Protein AF-A0A5J4PQE7-F1 (afdb_monomer_lite)

Structure (mmCIF, N/CA/C/O backbone):
data_AF-A0A5J4PQE7-F1
#
_entry.id   AF-A0A5J4PQE7-F1
#
loop_
_atom_site.group_PDB
_atom_site.id
_atom_site.type_symbol
_atom_site.label_atom_id
_atom_site.label_alt_id
_atom_site.label_comp_id
_atom_site.label_asym_id
_atom_site.label_entity_id
_atom_site.label_seq_id
_atom_site.pdbx_PDB_ins_code
_atom_site.Cartn_x
_atom_site.Cartn_y
_atom_site.Cartn_z
_atom_site.occupancy
_atom_site.B_iso_or_equiv
_atom_site.auth_seq_id
_atom_site.auth_comp_id
_atom_site.auth_asym_id
_atom_site.auth_atom_id
_atom_site.pdbx_PDB_model_num
ATOM 1 N N . LEU A 1 1 ? 17.755 3.993 4.339 1.00 65.50 1 LEU A N 1
ATOM 2 C CA . LEU A 1 1 ? 17.362 2.866 3.459 1.00 65.50 1 LEU A CA 1
ATOM 3 C C . LEU A 1 1 ? 16.095 3.206 2.666 1.00 65.50 1 LEU A C 1
ATOM 5 O O . LEU A 1 1 ? 16.185 3.289 1.451 1.00 65.50 1 LEU A O 1
ATOM 9 N N . ALA A 1 2 ? 14.972 3.514 3.329 1.00 72.94 2 ALA A N 1
ATOM 10 C CA . ALA A 1 2 ? 13.697 3.870 2.684 1.00 72.94 2 ALA A CA 1
ATOM 11 C C . ALA A 1 2 ? 13.788 5.041 1.681 1.00 72.94 2 ALA A C 1
ATOM 13 O O . ALA A 1 2 ? 13.260 4.955 0.580 1.00 72.94 2 ALA A O 1
ATOM 14 N N . SER A 1 3 ? 14.555 6.090 1.993 1.00 76.50 3 SER A N 1
ATOM 15 C CA . SER A 1 3 ? 14.767 7.217 1.070 1.00 76.50 3 SER A CA 1
ATOM 16 C C . SER A 1 3 ? 15.507 6.844 -0.222 1.00 76.50 3 SER A C 1
ATOM 18 O O . SER A 1 3 ? 15.298 7.487 -1.246 1.00 76.50 3 SER A O 1
ATOM 20 N N . LYS A 1 4 ? 16.362 5.808 -0.203 1.00 83.56 4 LYS A N 1
ATOM 21 C CA . LYS A 1 4 ? 17.007 5.290 -1.421 1.00 83.56 4 LYS A CA 1
ATOM 22 C C . LYS A 1 4 ? 16.000 4.537 -2.288 1.00 83.56 4 LYS A C 1
ATOM 24 O O . LYS A 1 4 ? 16.008 4.727 -3.495 1.00 83.56 4 LYS A O 1
ATOM 29 N N . VAL A 1 5 ? 15.116 3.756 -1.660 1.00 83.69 5 VAL A N 1
ATOM 30 C CA . VAL A 1 5 ? 14.040 3.025 -2.346 1.00 83.69 5 VAL A CA 1
ATOM 31 C C . VAL A 1 5 ? 13.084 3.999 -3.033 1.00 83.69 5 VAL A C 1
ATOM 33 O O . VAL A 1 5 ? 12.836 3.848 -4.222 1.00 83.69 5 VAL A O 1
ATOM 36 N N . ASN A 1 6 ? 12.629 5.054 -2.348 1.00 83.38 6 ASN A N 1
ATOM 37 C CA . ASN A 1 6 ? 11.725 6.039 -2.962 1.00 83.38 6 ASN A CA 1
ATOM 38 C C . ASN A 1 6 ? 12.354 6.745 -4.171 1.00 83.38 6 ASN A C 1
ATOM 40 O O . ASN A 1 6 ? 11.671 6.986 -5.162 1.00 83.38 6 ASN A O 1
ATOM 44 N N . LYS A 1 7 ? 13.660 7.038 -4.117 1.00 87.31 7 LYS A N 1
ATOM 45 C CA . LYS A 1 7 ? 14.396 7.643 -5.239 1.00 87.31 7 LYS A CA 1
ATOM 46 C C . LYS A 1 7 ? 14.579 6.697 -6.427 1.00 87.31 7 LYS A C 1
ATOM 48 O O . LYS A 1 7 ? 14.776 7.183 -7.533 1.00 87.31 7 LYS A O 1
ATOM 53 N N . SER A 1 8 ? 14.533 5.381 -6.211 1.00 92.31 8 SER A N 1
ATOM 54 C CA . SER A 1 8 ? 14.611 4.390 -7.290 1.00 92.31 8 SER A CA 1
ATOM 55 C C . SER A 1 8 ? 13.256 4.043 -7.908 1.00 92.31 8 SER A C 1
ATOM 57 O O . SER A 1 8 ? 13.237 3.346 -8.917 1.00 92.31 8 SER A O 1
ATOM 59 N N . LEU A 1 9 ? 12.136 4.494 -7.326 1.00 92.81 9 LEU A N 1
ATOM 60 C CA . LEU A 1 9 ? 10.809 4.240 -7.889 1.00 92.81 9 LEU A CA 1
ATOM 61 C C . LEU A 1 9 ? 10.616 5.053 -9.168 1.00 92.81 9 LEU A C 1
ATOM 63 O O . LEU A 1 9 ? 10.723 6.284 -9.163 1.00 92.81 9 LEU A O 1
ATOM 67 N N . THR A 1 10 ? 10.263 4.366 -10.248 1.00 93.88 10 THR A N 1
ATOM 68 C CA . THR A 1 10 ? 9.794 5.019 -11.468 1.00 93.88 10 THR A CA 1
ATOM 69 C C . THR A 1 10 ? 8.413 5.635 -11.244 1.00 93.88 10 THR A C 1
ATOM 71 O O . THR A 1 10 ? 7.713 5.324 -10.276 1.00 93.88 10 THR A O 1
ATOM 74 N N . ILE A 1 11 ? 7.970 6.488 -12.169 1.00 92.56 11 ILE A N 1
ATOM 75 C CA . ILE A 1 11 ? 6.604 7.027 -12.127 1.00 92.56 11 ILE A CA 1
ATOM 76 C C . ILE A 1 11 ? 5.545 5.913 -12.159 1.00 92.56 11 ILE A C 1
ATOM 78 O O . ILE A 1 11 ? 4.536 5.996 -11.465 1.00 92.56 11 ILE A O 1
ATOM 82 N N . ASN A 1 12 ? 5.814 4.832 -12.895 1.00 92.31 12 ASN A N 1
ATOM 83 C CA . ASN A 1 12 ? 4.920 3.683 -12.997 1.00 92.31 12 ASN A CA 1
ATOM 84 C C . ASN A 1 12 ? 4.845 2.902 -11.682 1.00 92.31 12 ASN A C 1
ATOM 86 O O . ASN A 1 12 ? 3.760 2.456 -11.312 1.00 92.31 12 ASN A O 1
ATOM 90 N N . ASP A 1 13 ? 5.959 2.784 -10.953 1.00 92.81 13 ASP A N 1
ATOM 91 C CA . ASP A 1 13 ? 5.975 2.149 -9.631 1.00 92.81 13 ASP A CA 1
ATOM 92 C C . ASP A 1 13 ? 5.188 2.979 -8.613 1.00 92.81 13 ASP A C 1
ATOM 94 O O . ASP A 1 13 ? 4.379 2.438 -7.858 1.00 92.81 13 ASP A O 1
ATOM 98 N N . LYS A 1 14 ? 5.377 4.306 -8.620 1.00 94.00 14 LYS A N 1
ATOM 99 C CA . LYS A 1 14 ? 4.635 5.230 -7.749 1.00 94.00 14 LYS A CA 1
ATOM 100 C C . LYS A 1 14 ? 3.133 5.169 -8.028 1.00 94.00 14 LYS A C 1
ATOM 102 O O . LYS A 1 14 ? 2.345 5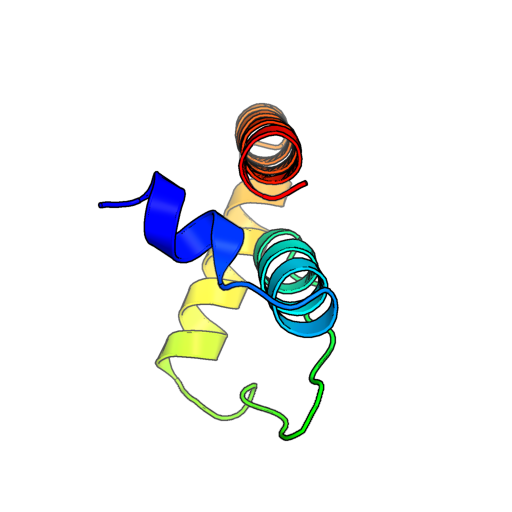.007 -7.098 1.00 94.00 14 LYS A O 1
ATOM 107 N N . ASN A 1 15 ? 2.741 5.215 -9.302 1.00 93.50 15 ASN A N 1
ATOM 108 C CA . ASN A 1 15 ? 1.343 5.110 -9.721 1.00 93.50 15 ASN A CA 1
ATOM 109 C C . ASN A 1 15 ? 0.731 3.760 -9.336 1.00 93.50 15 ASN A C 1
ATOM 111 O O . ASN A 1 15 ? -0.388 3.720 -8.820 1.00 93.50 15 ASN A O 1
ATOM 115 N N . PHE A 1 16 ? 1.466 2.661 -9.523 1.00 93.19 16 PHE A N 1
ATOM 116 C CA . PHE A 1 16 ? 1.024 1.337 -9.098 1.00 93.19 16 PHE A CA 1
ATOM 117 C C . PHE A 1 16 ? 0.780 1.284 -7.584 1.00 93.19 16 PHE A C 1
ATOM 119 O O . PHE A 1 16 ? -0.311 0.922 -7.150 1.00 93.19 16 PHE A O 1
ATOM 126 N N . LEU A 1 17 ? 1.760 1.696 -6.770 1.00 93.75 17 LEU A N 1
ATOM 127 C CA . LEU A 1 17 ? 1.642 1.689 -5.308 1.00 93.75 17 LEU A CA 1
ATOM 128 C C . LEU A 1 17 ? 0.472 2.552 -4.825 1.00 93.75 17 LEU A C 1
ATOM 130 O O . LEU A 1 17 ? -0.284 2.133 -3.947 1.00 93.75 17 LEU A O 1
ATOM 134 N N . PHE A 1 18 ? 0.302 3.737 -5.414 1.00 96.31 18 PHE A N 1
ATOM 135 C CA . PHE A 1 18 ? -0.748 4.670 -5.026 1.00 96.31 18 PHE A CA 1
ATOM 136 C C . PHE A 1 18 ? -2.149 4.152 -5.369 1.00 96.31 18 PHE A C 1
ATOM 138 O O . PHE A 1 18 ? -3.041 4.142 -4.520 1.00 96.31 18 PHE A O 1
ATOM 145 N N . THR A 1 19 ? -2.343 3.668 -6.596 1.00 95.50 19 THR A N 1
ATOM 146 C CA . THR A 1 19 ? -3.632 3.127 -7.063 1.00 95.50 19 THR A CA 1
ATOM 147 C C . THR A 1 19 ? -3.993 1.829 -6.337 1.00 95.50 19 THR A 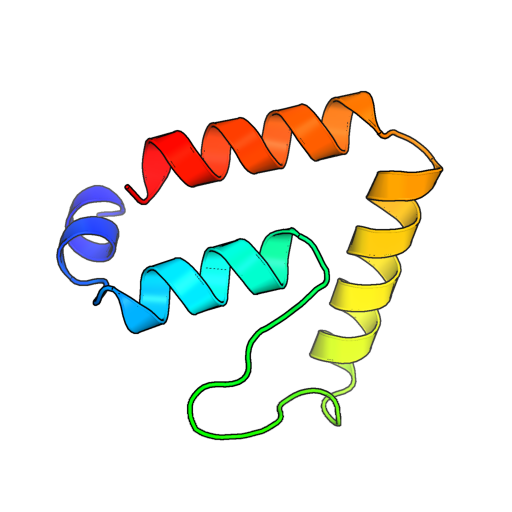C 1
ATOM 149 O O . THR A 1 19 ? -5.142 1.634 -5.933 1.00 95.50 19 THR A O 1
ATOM 152 N N . PHE A 1 20 ? -2.998 0.983 -6.046 1.00 95.88 20 PHE A N 1
ATOM 153 C CA . PHE A 1 20 ? -3.174 -0.203 -5.213 1.00 95.88 20 PHE A CA 1
ATOM 154 C C . PHE A 1 20 ? -3.606 0.161 -3.788 1.00 95.88 20 PHE A C 1
ATOM 156 O O . PHE A 1 20 ? -4.562 -0.419 -3.276 1.00 95.88 20 PHE A O 1
ATOM 163 N N . ALA A 1 21 ? -2.957 1.144 -3.151 1.00 96.75 21 ALA A N 1
ATOM 164 C CA . ALA A 1 21 ? -3.321 1.606 -1.810 1.00 96.75 21 ALA A CA 1
ATOM 165 C C . ALA A 1 21 ? -4.747 2.180 -1.745 1.00 96.75 21 ALA A C 1
ATOM 167 O O . ALA A 1 21 ? -5.428 2.002 -0.735 1.00 96.75 21 ALA A O 1
ATOM 168 N N . LYS A 1 22 ? -5.225 2.796 -2.835 1.00 96.81 22 LYS A N 1
ATOM 169 C CA . LYS A 1 22 ? -6.613 3.267 -2.980 1.00 96.81 22 LYS A CA 1
ATOM 170 C C . LYS A 1 22 ? -7.639 2.147 -3.193 1.00 96.81 22 LYS A C 1
ATOM 172 O O . LYS A 1 22 ? -8.837 2.398 -3.079 1.00 96.81 22 LYS A O 1
ATOM 177 N N . GLY A 1 23 ? -7.195 0.918 -3.461 1.00 95.50 23 GLY A N 1
ATOM 178 C CA . GLY A 1 23 ? -8.075 -0.208 -3.779 1.00 95.50 23 GLY A CA 1
ATOM 179 C C . GLY A 1 23 ? -8.586 -0.198 -5.223 1.00 95.50 23 GLY A C 1
ATOM 180 O O . GLY A 1 23 ? -9.566 -0.883 -5.524 1.00 95.50 23 GLY A O 1
ATOM 181 N N . GLU A 1 24 ? -7.913 0.540 -6.105 1.00 94.50 24 GLU A N 1
ATOM 182 C CA . GLU A 1 24 ? -8.233 0.707 -7.528 1.00 94.50 24 GLU A CA 1
ATOM 183 C C . GLU A 1 24 ? -6.960 0.486 -8.372 1.00 94.50 24 GLU A C 1
ATOM 185 O O . GLU A 1 24 ? -6.541 1.387 -9.094 1.00 94.50 24 GLU A O 1
ATOM 190 N N . PRO A 1 25 ? -6.272 -0.667 -8.236 1.00 93.62 25 PRO A N 1
ATOM 191 C CA . PRO A 1 25 ? -4.949 -0.875 -8.812 1.00 93.62 25 PRO A CA 1
ATOM 192 C C . PRO A 1 25 ? -4.968 -0.752 -10.332 1.00 93.62 25 PRO A C 1
ATOM 194 O O . PRO A 1 25 ? -5.754 -1.412 -11.013 1.00 93.62 25 PRO A O 1
ATOM 197 N N . ILE A 1 26 ? -4.035 0.038 -10.856 1.00 92.56 26 ILE A N 1
ATOM 198 C CA . ILE A 1 26 ? -3.712 0.048 -12.279 1.00 92.56 26 ILE A CA 1
ATOM 199 C C . ILE A 1 26 ? -2.597 -0.974 -12.500 1.00 92.56 26 ILE A C 1
ATOM 201 O O . ILE A 1 26 ? -1.460 -0.789 -12.063 1.00 92.56 26 ILE A O 1
ATOM 205 N N . TRP A 1 27 ? -2.934 -2.089 -13.142 1.00 88.75 27 TRP A N 1
ATOM 206 C CA . TRP A 1 27 ? -1.980 -3.145 -13.464 1.00 88.75 27 TRP A CA 1
ATOM 207 C C . TRP A 1 27 ? -1.145 -2.739 -14.680 1.00 88.75 27 TRP A C 1
ATOM 209 O O . TRP A 1 27 ? -1.670 -2.653 -15.784 1.00 88.75 27 TRP A O 1
ATOM 219 N N . ASN A 1 28 ? 0.153 -2.492 -14.486 1.00 78.94 28 ASN A N 1
ATOM 220 C CA . ASN A 1 28 ? 1.021 -2.048 -15.583 1.00 78.94 28 ASN A CA 1
ATOM 221 C C . ASN A 1 28 ? 1.290 -3.176 -16.597 1.00 78.94 28 ASN A C 1
ATOM 223 O O . ASN A 1 28 ? 0.994 -3.033 -17.777 1.00 78.94 28 ASN A O 1
ATOM 227 N N . ASN A 1 29 ? 1.844 -4.302 -16.130 1.00 78.12 29 ASN A N 1
ATOM 228 C CA . ASN A 1 29 ? 2.382 -5.351 -17.014 1.00 78.12 29 ASN A CA 1
ATOM 229 C C . ASN A 1 29 ? 1.678 -6.708 -16.866 1.00 78.12 29 ASN A C 1
ATOM 231 O O . ASN A 1 29 ? 1.776 -7.552 -17.751 1.00 78.12 29 ASN A O 1
ATOM 235 N N . ALA A 1 30 ? 1.014 -6.944 -15.735 1.00 82.31 30 ALA A N 1
ATOM 236 C CA . ALA A 1 30 ? 0.316 -8.189 -15.443 1.00 82.31 30 ALA A CA 1
ATOM 237 C C . ALA A 1 30 ? -0.783 -7.940 -14.409 1.00 82.31 30 ALA A C 1
ATOM 239 O O . ALA A 1 30 ? -0.582 -7.185 -13.454 1.00 82.31 30 ALA A O 1
ATOM 240 N N . ASP A 1 31 ? -1.929 -8.593 -14.591 1.00 86.94 31 ASP A N 1
ATOM 241 C CA . ASP A 1 31 ? -3.009 -8.587 -13.612 1.00 86.94 31 ASP A CA 1
ATOM 242 C C . ASP A 1 31 ? -2.682 -9.551 -12.460 1.00 86.94 31 ASP A C 1
ATOM 244 O O . ASP A 1 31 ? -2.681 -10.773 -12.616 1.00 86.94 31 ASP A O 1
ATOM 248 N N . TYR A 1 32 ? -2.412 -8.993 -11.278 1.00 91.06 32 TYR A N 1
ATOM 249 C CA . TYR A 1 32 ? -2.125 -9.768 -10.070 1.00 91.06 32 TYR A CA 1
ATOM 250 C C . TYR A 1 32 ? -3.388 -10.097 -9.252 1.00 91.06 32 TYR A C 1
ATOM 252 O O . TYR A 1 32 ? -3.293 -10.653 -8.153 1.00 91.06 32 TYR A O 1
ATOM 260 N N . SER A 1 33 ? -4.586 -9.786 -9.754 1.00 90.88 33 SER A N 1
ATOM 261 C CA . SER A 1 33 ? -5.854 -10.000 -9.045 1.00 90.88 33 SER A CA 1
ATOM 262 C C . SER A 1 33 ? -6.143 -11.471 -8.733 1.00 90.88 33 SER A C 1
ATOM 264 O O . SER A 1 33 ? -6.887 -11.766 -7.796 1.00 90.88 33 SER A O 1
ATOM 266 N N . MET A 1 34 ? -5.529 -12.412 -9.457 1.00 92.56 34 MET A N 1
ATOM 267 C CA . MET A 1 34 ? -5.697 -13.848 -9.217 1.00 92.56 34 MET A CA 1
ATOM 268 C C . MET A 1 34 ? -5.019 -14.340 -7.931 1.00 92.56 34 MET A C 1
ATOM 270 O O . MET A 1 34 ? -5.423 -15.366 -7.375 1.00 92.56 34 MET A O 1
ATOM 274 N N . PHE A 1 35 ? -4.009 -13.629 -7.421 1.00 95.75 35 PHE A N 1
ATOM 275 C CA . PHE A 1 35 ? -3.246 -14.095 -6.266 1.00 95.75 35 PHE A CA 1
ATOM 276 C C . PHE A 1 35 ? -4.064 -13.958 -4.967 1.00 95.75 35 PHE A C 1
ATOM 278 O O . PHE A 1 35 ? -4.570 -12.872 -4.665 1.00 95.75 35 PHE A O 1
ATOM 285 N N . PRO A 1 36 ? -4.182 -15.020 -4.141 1.00 97.31 36 PRO A N 1
ATOM 286 C CA . PRO A 1 36 ? -4.980 -14.983 -2.911 1.00 97.31 36 PRO A CA 1
ATOM 287 C C . PRO A 1 36 ? -4.596 -13.850 -1.951 1.00 97.31 36 PRO A C 1
ATOM 289 O O . PRO A 1 36 ? -5.473 -13.161 -1.433 1.00 97.31 36 PRO A O 1
ATOM 292 N N . ALA A 1 37 ? -3.295 -13.607 -1.766 1.00 97.50 37 ALA A N 1
ATOM 293 C CA . ALA A 1 37 ? -2.796 -12.540 -0.900 1.00 97.50 37 ALA A CA 1
ATOM 294 C C . ALA A 1 37 ? -3.210 -11.143 -1.396 1.00 97.50 37 ALA A C 1
ATOM 296 O O . ALA A 1 37 ? -3.587 -10.285 -0.595 1.00 97.50 37 ALA A O 1
ATOM 297 N N . ILE A 1 38 ? -3.207 -10.937 -2.717 1.00 95.56 38 ILE A N 1
ATOM 298 C CA . ILE A 1 38 ? -3.648 -9.688 -3.340 1.00 95.56 38 ILE A CA 1
ATOM 299 C C . ILE A 1 38 ? -5.145 -9.491 -3.104 1.00 95.56 38 ILE A C 1
ATOM 301 O O . ILE A 1 38 ? -5.545 -8.451 -2.585 1.00 95.56 38 ILE A O 1
ATOM 305 N N . ARG A 1 39 ? -5.973 -10.511 -3.370 1.00 96.06 39 ARG A N 1
ATOM 306 C CA . ARG A 1 39 ? -7.423 -1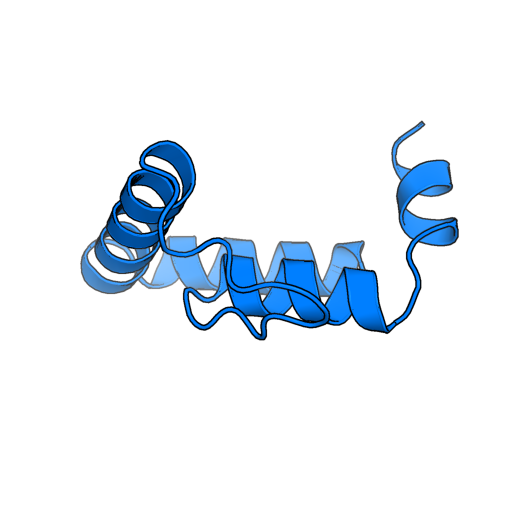0.451 -3.103 1.00 96.06 39 ARG A CA 1
ATOM 307 C C . ARG A 1 39 ? -7.733 -10.141 -1.642 1.00 96.06 39 ARG A C 1
ATOM 309 O O . ARG A 1 39 ? -8.592 -9.307 -1.362 1.00 96.06 39 ARG A O 1
ATOM 316 N N . TRP A 1 40 ? -7.010 -10.764 -0.714 1.00 98.12 40 TRP A N 1
ATOM 317 C CA . TRP A 1 40 ? -7.180 -10.512 0.714 1.00 98.12 40 TRP A CA 1
ATOM 318 C C . TRP A 1 40 ? -6.815 -9.074 1.097 1.00 98.12 40 TRP A C 1
ATOM 320 O O . TRP A 1 40 ? -7.574 -8.402 1.797 1.00 98.12 40 TRP A O 1
ATOM 330 N N . LYS A 1 41 ? -5.692 -8.555 0.587 1.00 97.94 41 LYS A N 1
ATOM 331 C CA . LYS A 1 41 ? -5.298 -7.165 0.833 1.00 97.94 41 LYS A CA 1
ATOM 332 C C . LYS A 1 41 ? -6.318 -6.178 0.260 1.00 97.94 41 LYS A C 1
ATOM 334 O O . LYS A 1 41 ? -6.680 -5.231 0.955 1.00 97.94 41 LYS A O 1
ATOM 339 N N . MET A 1 42 ? -6.832 -6.437 -0.942 1.00 97.38 42 MET A N 1
ATOM 340 C CA . MET A 1 42 ? -7.876 -5.628 -1.580 1.00 97.38 42 MET A CA 1
ATOM 341 C C . MET A 1 42 ? -9.172 -5.602 -0.763 1.00 97.38 42 MET A C 1
ATOM 343 O O . MET A 1 42 ? -9.757 -4.537 -0.570 1.00 97.38 42 MET A O 1
ATOM 347 N N . LEU A 1 43 ? -9.596 -6.749 -0.220 1.00 97.62 43 LEU A N 1
ATOM 348 C CA . LEU A 1 43 ? -10.746 -6.820 0.683 1.00 97.62 43 LEU A CA 1
ATOM 349 C C . LEU A 1 43 ? -10.534 -5.957 1.935 1.00 97.62 43 LEU A C 1
ATOM 351 O O . LEU A 1 43 ? -11.444 -5.245 2.352 1.00 97.62 43 LEU A O 1
ATOM 355 N N . ASN A 1 44 ? -9.337 -5.990 2.520 1.00 98.19 44 ASN A N 1
ATOM 356 C CA . ASN A 1 44 ? -9.025 -5.205 3.713 1.00 98.19 44 ASN A CA 1
ATOM 357 C C . ASN A 1 44 ? -8.980 -3.700 3.443 1.00 98.19 44 ASN A C 1
ATOM 359 O O . ASN A 1 44 ? -9.416 -2.930 4.292 1.00 98.19 44 ASN A O 1
ATOM 363 N N . ILE A 1 45 ? -8.481 -3.278 2.278 1.00 98.31 45 ILE A N 1
ATOM 364 C CA . ILE A 1 45 ? -8.490 -1.865 1.876 1.00 98.31 45 ILE A CA 1
ATOM 365 C C . ILE A 1 45 ? -9.932 -1.365 1.738 1.00 98.31 45 ILE A C 1
ATOM 367 O O . ILE A 1 45 ? -10.260 -0.320 2.291 1.00 98.31 45 ILE A O 1
ATOM 371 N N . ARG A 1 46 ? -10.814 -2.142 1.089 1.00 97.75 46 ARG A N 1
ATOM 372 C CA . ARG A 1 46 ? -12.246 -1.807 0.980 1.00 97.75 46 ARG A CA 1
ATOM 373 C C . ARG A 1 46 ? -12.906 -1.705 2.353 1.00 97.75 46 ARG A C 1
ATOM 375 O O . ARG A 1 46 ? -13.461 -0.669 2.684 1.00 97.75 46 ARG A O 1
ATOM 382 N N . LYS A 1 47 ? -12.717 -2.717 3.206 1.00 98.38 47 LYS A N 1
ATOM 383 C CA . LYS A 1 47 ? -13.217 -2.689 4.590 1.00 98.38 47 LYS A CA 1
ATOM 384 C C . LYS A 1 47 ? -12.697 -1.491 5.384 1.00 98.38 47 LYS A C 1
ATOM 386 O O . LYS A 1 47 ? -13.433 -0.954 6.200 1.00 98.38 47 LYS A O 1
ATOM 391 N N . LEU A 1 48 ? -11.441 -1.084 5.187 1.00 98.50 48 LEU A N 1
ATOM 392 C CA . LEU A 1 48 ? -10.886 0.093 5.855 1.00 98.50 48 LEU A CA 1
ATOM 393 C C . LEU A 1 48 ? -11.562 1.377 5.363 1.00 98.50 48 LEU A C 1
ATOM 395 O O . LEU A 1 48 ? -11.943 2.196 6.192 1.00 98.50 48 LEU A O 1
ATOM 399 N N . LYS A 1 49 ? -11.731 1.527 4.046 1.00 98.19 49 LYS A N 1
ATOM 400 C CA . LYS A 1 49 ? -12.419 2.668 3.429 1.00 98.19 49 LYS A CA 1
ATOM 401 C C . LYS A 1 49 ? -13.854 2.804 3.946 1.00 98.19 49 LYS A C 1
ATOM 403 O O . LYS A 1 49 ? -14.260 3.910 4.285 1.00 98.19 49 LYS A O 1
ATOM 408 N N . ASP A 1 50 ? -14.567 1.687 4.074 1.00 98.06 50 ASP A N 1
ATOM 409 C CA . ASP A 1 50 ? -15.968 1.672 4.505 1.00 98.06 50 ASP A CA 1
ATOM 410 C C . ASP A 1 50 ? -16.116 1.882 6.023 1.00 98.06 50 ASP A C 1
ATOM 412 O O . ASP A 1 50 ? -16.935 2.682 6.468 1.00 98.06 50 ASP A O 1
ATOM 416 N N . ASN A 1 51 ? -15.306 1.192 6.835 1.00 98.56 51 ASN A N 1
ATOM 417 C CA . ASN A 1 51 ? -15.463 1.190 8.295 1.00 98.56 51 ASN A CA 1
ATOM 418 C C . ASN A 1 51 ? -14.715 2.333 8.999 1.00 98.56 51 ASN A C 1
ATOM 420 O O . ASN A 1 51 ? -15.034 2.663 10.139 1.00 98.56 51 ASN A O 1
ATOM 424 N N . ASN A 1 52 ? -13.671 2.888 8.379 1.00 98.56 52 ASN A N 1
ATOM 425 C CA . ASN A 1 52 ? -12.890 3.993 8.933 1.00 98.56 52 ASN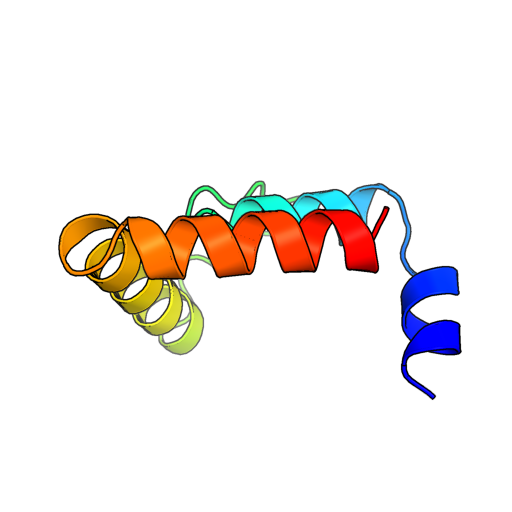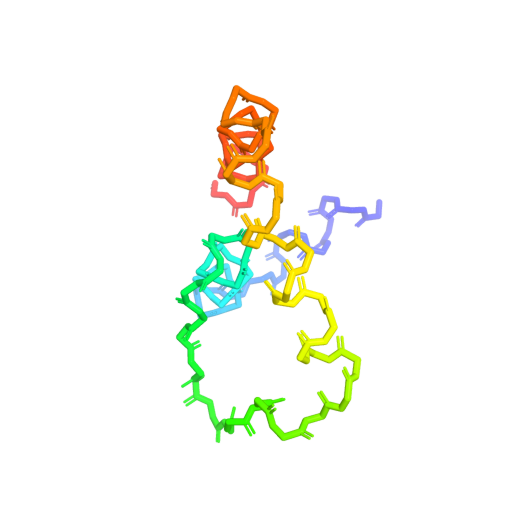 A CA 1
ATOM 426 C C . ASN A 1 52 ? -12.327 4.889 7.807 1.00 98.56 52 ASN A C 1
ATOM 428 O O . ASN A 1 52 ? -11.117 4.874 7.537 1.00 98.56 52 ASN A O 1
ATOM 432 N N . PRO A 1 53 ? -13.194 5.684 7.151 1.00 98.25 53 PRO A N 1
ATOM 433 C CA . PRO A 1 53 ? -12.806 6.535 6.028 1.00 98.25 53 PRO A CA 1
ATOM 434 C C . PRO A 1 53 ? -11.761 7.589 6.411 1.00 98.25 53 PRO A C 1
ATOM 436 O O . PRO A 1 53 ? -10.912 7.925 5.588 1.00 98.25 53 PRO A O 1
ATOM 439 N N . GLN A 1 54 ? -11.764 8.069 7.661 1.00 98.62 54 GLN A N 1
ATOM 440 C CA . GLN A 1 54 ? -10.752 9.007 8.149 1.00 98.62 54 GLN A CA 1
ATOM 441 C C . GLN A 1 54 ? -9.356 8.373 8.121 1.00 98.62 54 GLN A C 1
ATOM 443 O O . GLN A 1 54 ? -8.451 8.905 7.483 1.00 98.62 54 GLN A O 1
ATOM 448 N N . LYS A 1 55 ? -9.189 7.199 8.745 1.00 98.25 55 LYS A N 1
ATOM 449 C CA . LYS A 1 55 ? -7.905 6.483 8.757 1.00 98.25 55 LYS A CA 1
ATOM 450 C C . LYS A 1 55 ? -7.455 6.100 7.351 1.00 98.25 55 LYS A C 1
ATOM 452 O O . LYS A 1 55 ? -6.263 6.134 7.056 1.00 98.25 55 LYS A O 1
ATOM 457 N N . PHE A 1 56 ? -8.395 5.715 6.489 1.00 98.62 56 PHE A N 1
ATOM 458 C CA . PHE A 1 56 ? -8.100 5.475 5.081 1.00 98.62 56 PHE A CA 1
ATOM 459 C C . PHE A 1 56 ? -7.510 6.732 4.427 1.00 98.62 56 PHE A C 1
ATOM 461 O O . PHE A 1 56 ? -6.422 6.667 3.859 1.00 98.62 56 PHE A O 1
ATOM 468 N N . GLN A 1 57 ? -8.177 7.881 4.563 1.00 98.50 57 GLN A N 1
ATOM 469 C CA . GLN A 1 57 ? -7.732 9.133 3.958 1.00 98.50 57 GLN A CA 1
ATOM 470 C C . GLN A 1 57 ? -6.370 9.592 4.496 1.00 98.50 57 GLN A C 1
ATOM 472 O O . GLN A 1 57 ? -5.507 9.977 3.709 1.00 98.50 57 GLN A O 1
ATOM 477 N N . GLU A 1 58 ? -6.145 9.494 5.807 1.00 98.44 58 GLU A N 1
ATOM 478 C CA . GLU A 1 58 ? -4.854 9.797 6.4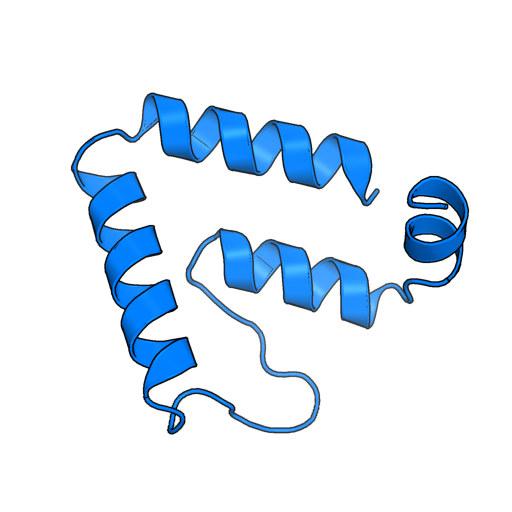37 1.00 98.44 58 GLU A CA 1
ATOM 479 C C . GLU A 1 58 ? -3.718 8.954 5.833 1.00 98.44 58 GLU A C 1
ATOM 481 O O . GLU A 1 58 ? -2.652 9.480 5.514 1.00 98.44 58 GLU A O 1
ATOM 486 N N . GLN A 1 59 ? -3.952 7.655 5.608 1.00 97.69 59 GLN A N 1
ATOM 487 C CA . GLN A 1 59 ? -2.960 6.768 4.992 1.00 97.69 59 GLN A CA 1
ATOM 488 C C . GLN A 1 59 ? -2.682 7.115 3.527 1.00 97.69 59 GLN A C 1
ATOM 490 O O . GLN A 1 59 ? -1.528 7.050 3.103 1.00 97.69 59 GLN A O 1
ATOM 495 N N . ILE A 1 60 ? -3.711 7.487 2.759 1.00 98.25 60 ILE A N 1
ATOM 496 C CA . ILE A 1 60 ? -3.547 7.889 1.356 1.00 98.25 60 ILE A CA 1
ATOM 497 C C . ILE A 1 60 ? -2.731 9.179 1.250 1.00 98.25 60 ILE A C 1
ATOM 499 O O . ILE A 1 60 ? -1.783 9.221 0.467 1.00 98.25 60 ILE A O 1
ATOM 503 N N . VAL A 1 61 ? -3.045 10.193 2.063 1.00 98.25 61 VAL A N 1
ATOM 504 C CA . VAL A 1 61 ? -2.317 11.474 2.074 1.00 98.25 61 VAL A CA 1
ATOM 505 C C . VAL A 1 61 ? -0.860 11.272 2.484 1.00 98.25 61 VAL A C 1
ATOM 507 O O . VAL A 1 61 ? 0.043 11.770 1.814 1.00 98.25 61 VAL A O 1
ATOM 510 N N . LEU A 1 62 ? -0.614 10.499 3.546 1.00 97.12 62 LEU A N 1
ATOM 511 C CA . LEU A 1 62 ? 0.746 10.216 4.001 1.00 97.12 62 LEU A CA 1
ATOM 512 C C . LEU A 1 62 ? 1.562 9.486 2.927 1.00 97.12 62 LEU A C 1
ATOM 514 O O . LEU A 1 62 ? 2.737 9.793 2.724 1.00 97.12 62 LEU A O 1
ATOM 518 N N . LEU A 1 63 ? 0.950 8.516 2.241 1.00 96.31 63 LEU A N 1
ATOM 519 C CA . LEU A 1 63 ? 1.616 7.783 1.171 1.00 96.31 63 LEU A CA 1
ATOM 520 C C . LEU A 1 63 ? 1.977 8.714 0.012 1.00 96.31 63 LEU A C 1
ATOM 522 O O . LEU A 1 63 ? 3.121 8.681 -0.431 1.00 96.31 63 LEU A O 1
ATOM 526 N N . GLU A 1 64 ? 1.040 9.550 -0.440 1.00 95.50 64 GLU A N 1
ATOM 527 C CA . GLU A 1 64 ? 1.254 10.512 -1.527 1.00 95.50 64 GLU A CA 1
ATOM 528 C C . GLU A 1 64 ? 2.442 11.434 -1.233 1.00 95.50 64 GLU A C 1
ATOM 530 O O . GLU A 1 64 ? 3.380 11.483 -2.022 1.00 95.50 64 GLU A O 1
ATOM 535 N N . GLN A 1 65 ? 2.470 12.045 -0.045 1.00 94.88 65 GLN A N 1
ATOM 536 C CA . GLN A 1 65 ? 3.565 12.911 0.415 1.00 94.88 65 GLN A CA 1
ATOM 537 C C . GLN A 1 65 ? 4.915 12.191 0.545 1.00 94.88 65 GLN A C 1
ATOM 539 O O . GLN A 1 65 ? 5.966 12.825 0.576 1.00 94.88 65 GLN A O 1
ATOM 544 N N . THR A 1 66 ? 4.895 10.867 0.699 1.00 92.81 66 THR A N 1
ATOM 545 C CA . THR A 1 66 ? 6.107 10.064 0.888 1.00 92.81 66 THR A CA 1
ATOM 546 C C . THR A 1 66 ? 6.717 9.630 -0.442 1.00 92.81 66 THR A C 1
ATOM 548 O O . THR A 1 66 ? 7.943 9.497 -0.543 1.00 92.81 66 THR A O 1
ATOM 551 N N . ILE A 1 67 ? 5.878 9.330 -1.438 1.00 91.12 67 ILE A N 1
ATOM 552 C CA . ILE A 1 67 ? 6.321 8.733 -2.703 1.00 91.12 67 ILE A CA 1
ATOM 553 C C . ILE A 1 67 ? 6.405 9.740 -3.851 1.00 91.12 67 ILE A C 1
ATOM 555 O O . ILE A 1 67 ? 7.108 9.440 -4.816 1.00 91.12 67 ILE A O 1
ATOM 559 N N . PHE A 1 68 ? 5.764 10.907 -3.760 1.00 88.19 68 PHE A N 1
ATOM 560 C CA . PHE A 1 68 ? 5.874 12.001 -4.733 1.00 88.19 68 PHE A CA 1
ATOM 561 C C . PHE A 1 68 ? 6.729 13.142 -4.189 1.00 88.19 68 PHE A C 1
ATOM 563 O O . PHE A 1 68 ? 7.626 13.561 -4.956 1.00 88.19 68 PHE A O 1
#

Sequence (68 aa):
LASKVNKSLTINDKNFLFTFAKGEPIWNNADYSMFPAIRWKMLNIRKLKDNNPQKFQEQIVLLEQTIF

Secondary structure (DSSP, 8-state):
-HHHHHHH--HHHHHHHHHHHTT----SSS--TTSHHHHHHHHHHHHHHHH-HHHHHHHHHHHHHHH-

pLDDT: mean 93.08, std 6.77, range [65.5, 98.62]

Organism: NCBI:txid433724

Foldseek 3Di:
DLVVVLVPDDPLNLQQVLCLLQLNGDDDPDDPCPPPVSVVSSVVSVVCCVVPVPVSVVVSVVSVVSND

Radius of gyration: 12.78 Å; chains: 1; bounding box: 33×28×26 Å